Protein AF-A0A8J7FBG9-F1 (afdb_monomer_lite)

Secondary structure (DSSP, 8-state):
-----EEEE--TTS--EEEE-SSPPPP---SS-EEEEEEESS---TT-EEEEE-TT-SSPP-EEEEEEEEEE-SSSEEEEEEE-SHHHHHHHHHHHHHHHHHHHHHHHHHHH-----HHHHHHHHHHHHGGGS-----

pLDDT: mean 84.16, std 13.81, range [37.34, 96.12]

Structure (mmCIF, N/CA/C/O backbone):
data_AF-A0A8J7FBG9-F1
#
_entry.id   AF-A0A8J7FBG9-F1
#
loop_
_atom_site.group_PDB
_atom_site.id
_atom_site.type_symbol
_atom_site.label_atom_id
_atom_site.label_alt_id
_atom_site.label_comp_id
_atom_site.label_asym_id
_atom_site.label_entity_id
_atom_site.label_seq_id
_atom_site.pdbx_PDB_ins_code
_atom_site.Cartn_x
_atom_site.Cartn_y
_atom_site.Cartn_z
_atom_site.occupancy
_atom_site.B_iso_or_equiv
_atom_site.auth_seq_id
_atom_site.auth_comp_id
_atom_site.auth_asym_id
_atom_site.auth_atom_id
_atom_site.pdbx_PDB_model_num
ATOM 1 N N . MET A 1 1 ? 18.821 -20.914 -5.567 1.00 38.09 1 MET A N 1
ATOM 2 C CA . MET A 1 1 ? 17.891 -20.773 -4.429 1.00 38.09 1 MET A CA 1
ATOM 3 C C . MET A 1 1 ? 16.910 -19.692 -4.824 1.00 38.09 1 MET A C 1
ATOM 5 O O . MET A 1 1 ? 17.348 -18.573 -5.038 1.00 38.09 1 MET A O 1
ATOM 9 N N . SER A 1 2 ? 15.653 -20.050 -5.075 1.00 45.59 2 SER A N 1
ATOM 10 C CA . SER A 1 2 ? 14.636 -19.100 -5.531 1.00 45.59 2 SER A CA 1
ATOM 11 C C . SER A 1 2 ? 14.310 -18.139 -4.390 1.00 45.59 2 SER A C 1
ATOM 13 O O . SER A 1 2 ? 13.876 -18.581 -3.328 1.00 45.59 2 SER A O 1
ATOM 15 N N . SER A 1 3 ? 14.576 -16.852 -4.581 1.00 56.31 3 SER A N 1
ATOM 16 C CA . SER A 1 3 ? 14.136 -15.786 -3.685 1.00 56.31 3 SER A CA 1
ATOM 17 C C . SER A 1 3 ? 12.602 -15.751 -3.667 1.00 56.31 3 SER A C 1
ATOM 19 O O . SER A 1 3 ? 11.965 -15.746 -4.719 1.00 56.31 3 SER A O 1
ATOM 21 N N . LEU A 1 4 ? 11.997 -15.803 -2.476 1.00 64.44 4 LEU A N 1
ATOM 22 C CA . LEU A 1 4 ? 10.544 -15.718 -2.309 1.00 64.44 4 LEU A CA 1
ATOM 23 C C . LEU A 1 4 ? 10.137 -14.241 -2.315 1.00 64.44 4 LEU A C 1
ATOM 25 O O . LEU A 1 4 ? 10.444 -13.519 -1.369 1.00 64.44 4 LEU A O 1
ATOM 29 N N . GLN A 1 5 ? 9.452 -13.808 -3.373 1.00 74.00 5 GLN A N 1
ATOM 30 C CA . GLN A 1 5 ? 8.786 -12.506 -3.424 1.00 74.00 5 GLN A CA 1
ATOM 31 C C . GLN A 1 5 ? 7.446 -12.610 -2.688 1.00 74.00 5 GLN A C 1
ATOM 33 O O . GLN A 1 5 ? 6.623 -13.468 -3.019 1.00 74.00 5 GLN A O 1
ATOM 38 N N . VAL A 1 6 ? 7.219 -11.758 -1.688 1.00 85.81 6 VAL A N 1
ATOM 39 C CA . VAL A 1 6 ? 5.948 -11.705 -0.945 1.00 85.81 6 VAL A CA 1
ATOM 40 C C . VAL A 1 6 ? 5.167 -10.482 -1.398 1.00 85.81 6 VAL A C 1
ATOM 42 O O . VAL A 1 6 ? 5.703 -9.382 -1.357 1.00 85.81 6 VAL A O 1
ATOM 45 N N . TYR A 1 7 ? 3.903 -10.656 -1.782 1.00 89.56 7 TYR A N 1
ATOM 46 C CA . TYR A 1 7 ? 3.027 -9.549 -2.169 1.00 89.56 7 TYR A CA 1
ATOM 47 C C . TYR A 1 7 ? 2.000 -9.243 -1.078 1.00 89.56 7 TYR A C 1
ATOM 49 O O . TYR A 1 7 ? 1.275 -10.141 -0.644 1.00 89.56 7 TYR A O 1
ATOM 57 N N . ILE A 1 8 ? 1.906 -7.977 -0.672 1.00 90.31 8 ILE A N 1
ATOM 58 C CA . ILE A 1 8 ? 0.768 -7.453 0.094 1.00 90.31 8 ILE A CA 1
ATOM 59 C C . ILE A 1 8 ? -0.298 -7.001 -0.901 1.00 90.31 8 ILE A C 1
ATOM 61 O O . ILE A 1 8 ? 0.021 -6.348 -1.890 1.00 90.31 8 ILE A O 1
ATOM 65 N N . ARG A 1 9 ? -1.562 -7.348 -0.654 1.00 92.25 9 ARG A N 1
ATOM 66 C CA . ARG A 1 9 ? -2.696 -6.804 -1.408 1.00 92.25 9 ARG A CA 1
ATOM 67 C C . ARG A 1 9 ? -3.235 -5.589 -0.666 1.00 92.25 9 ARG A C 1
ATOM 69 O O . ARG A 1 9 ? -3.744 -5.747 0.440 1.00 92.25 9 ARG A O 1
ATOM 76 N N . HIS A 1 10 ? -3.103 -4.418 -1.277 1.00 91.94 10 HIS A N 1
ATOM 77 C CA . HIS A 1 10 ? -3.694 -3.188 -0.773 1.00 91.94 10 HIS A CA 1
ATOM 78 C C . HIS A 1 10 ? -5.224 -3.261 -0.923 1.00 91.94 10 HIS A C 1
ATOM 80 O O . HIS A 1 10 ? -5.686 -3.661 -1.998 1.00 91.94 10 HIS A O 1
ATOM 86 N N . PRO A 1 11 ? -6.010 -2.913 0.109 1.00 87.56 11 PRO A N 1
ATOM 87 C CA . PRO A 1 11 ? -7.471 -2.889 0.016 1.00 87.56 11 PRO A CA 1
ATOM 88 C C . PRO A 1 11 ? -7.958 -1.908 -1.059 1.00 87.56 11 PRO A C 1
ATOM 90 O O . PRO A 1 11 ? -7.407 -0.819 -1.191 1.00 87.56 11 PRO A O 1
ATOM 93 N N . GLU A 1 12 ? -8.995 -2.268 -1.818 1.00 86.12 12 GLU A N 1
ATOM 94 C CA . GLU A 1 12 ? -9.525 -1.407 -2.893 1.00 86.12 12 GLU A CA 1
ATOM 95 C C . GLU A 1 12 ? -10.284 -0.189 -2.346 1.00 86.12 12 GLU A C 1
ATOM 97 O O . GLU A 1 12 ? -10.396 0.839 -3.013 1.00 86.12 12 GLU A O 1
ATOM 102 N N . GLU A 1 13 ? -10.787 -0.289 -1.118 1.00 86.75 13 GLU A N 1
ATOM 103 C CA . GLU A 1 13 ? -11.515 0.767 -0.417 1.00 86.75 13 GLU A CA 1
ATOM 104 C C . GLU A 1 13 ? -10.588 1.885 0.080 1.00 86.75 13 GLU A C 1
ATOM 106 O O . GLU A 1 13 ? -11.045 2.992 0.382 1.00 86.75 13 GLU A O 1
ATOM 111 N N . ILE A 1 14 ? -9.285 1.604 0.169 1.00 88.69 14 ILE A N 1
ATOM 112 C CA . ILE A 1 14 ? -8.284 2.551 0.641 1.00 88.69 14 ILE A CA 1
ATOM 113 C C . ILE A 1 14 ? -7.698 3.288 -0.570 1.00 88.69 14 ILE A C 1
ATOM 115 O O . ILE A 1 14 ? -7.132 2.663 -1.467 1.00 88.69 14 ILE A O 1
ATOM 119 N N . PRO A 1 15 ? -7.831 4.628 -0.638 1.00 91.56 15 PRO A N 1
ATOM 120 C CA . PRO A 1 15 ? -7.304 5.383 -1.760 1.00 91.56 15 PRO A CA 1
ATOM 121 C C . PRO A 1 15 ? -5.784 5.287 -1.808 1.00 91.56 15 PRO A C 1
ATOM 123 O O . PRO A 1 15 ? -5.086 5.581 -0.835 1.00 91.56 15 PRO A O 1
ATOM 126 N N . ILE A 1 16 ? -5.294 4.957 -2.994 1.00 93.44 16 ILE A N 1
ATOM 127 C CA . ILE A 1 16 ? -3.880 4.856 -3.294 1.00 93.44 16 ILE A CA 1
ATOM 128 C C . ILE A 1 16 ? -3.547 5.794 -4.452 1.00 93.44 16 ILE A C 1
ATOM 130 O O . ILE A 1 16 ? -4.191 5.771 -5.503 1.00 93.44 16 ILE A O 1
ATOM 134 N N . GLU A 1 17 ? -2.566 6.665 -4.252 1.00 94.62 17 GLU A N 1
ATOM 135 C CA . GLU A 1 17 ? -2.136 7.622 -5.265 1.00 94.62 17 GLU A CA 1
ATOM 136 C C . GLU A 1 17 ? -0.780 7.189 -5.813 1.00 94.62 17 GLU A C 1
ATOM 138 O O . GLU A 1 17 ? 0.176 6.983 -5.063 1.00 94.62 17 GLU A O 1
ATOM 143 N N . LEU A 1 18 ? -0.721 7.039 -7.137 1.00 94.62 18 LEU A N 1
ATOM 144 C CA . LEU A 1 18 ? 0.467 6.617 -7.866 1.00 94.62 18 LEU A CA 1
ATOM 145 C C . LEU A 1 18 ? 0.906 7.732 -8.807 1.00 94.62 18 LEU A C 1
ATOM 147 O O . LEU A 1 18 ? 0.144 8.161 -9.677 1.00 94.62 18 LEU A O 1
A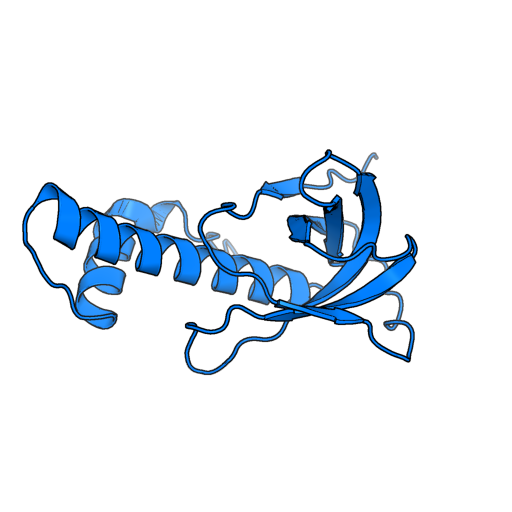TOM 151 N N . GLU A 1 19 ? 2.151 8.161 -8.658 1.00 93.56 19 GLU A N 1
ATOM 152 C CA . GLU A 1 19 ? 2.796 9.124 -9.540 1.00 93.56 19 GLU A CA 1
ATOM 153 C C . GLU A 1 19 ? 3.932 8.442 -10.299 1.00 93.56 19 GLU A C 1
ATOM 155 O O . GLU A 1 19 ? 4.855 7.886 -9.707 1.00 93.56 19 GLU A O 1
ATOM 160 N N . GLN A 1 20 ? 3.872 8.463 -11.631 1.00 92.25 20 GLN A N 1
ATOM 161 C CA . GLN A 1 20 ? 4.948 7.913 -12.448 1.00 92.25 20 GLN A CA 1
ATOM 162 C C . GLN A 1 20 ? 6.160 8.847 -12.416 1.00 92.25 20 GLN A C 1
ATOM 164 O O . GLN A 1 20 ? 6.069 10.023 -12.767 1.00 92.25 20 GLN A O 1
ATOM 169 N N . LEU A 1 21 ? 7.315 8.304 -12.044 1.00 90.25 21 LEU A N 1
ATOM 170 C CA . LEU A 1 21 ? 8.560 9.051 -11.964 1.00 90.25 21 LEU A CA 1
ATOM 171 C C . LEU A 1 21 ? 9.210 9.171 -13.346 1.00 90.25 21 LEU A C 1
ATOM 173 O O . LEU A 1 21 ? 9.360 8.196 -14.082 1.00 90.25 21 LEU A O 1
ATOM 177 N N . SER A 1 22 ? 9.682 10.374 -13.677 1.00 85.38 22 SER A N 1
ATOM 178 C CA . SER A 1 22 ? 10.390 10.644 -14.939 1.00 85.38 22 SER A CA 1
ATOM 179 C C . SER A 1 22 ? 11.777 9.997 -15.019 1.00 85.38 22 SER A C 1
ATOM 181 O O . SER A 1 22 ? 12.370 9.937 -16.095 1.00 85.38 22 SER A O 1
ATOM 183 N N . ARG A 1 23 ? 12.343 9.574 -13.882 1.00 79.44 23 ARG A N 1
ATOM 184 C CA . ARG A 1 23 ? 13.664 8.940 -13.795 1.00 79.44 23 ARG A CA 1
ATOM 185 C C . ARG A 1 23 ? 13.518 7.509 -13.278 1.00 79.44 23 ARG A C 1
ATOM 187 O O . ARG A 1 23 ? 12.716 7.294 -12.371 1.00 79.44 23 ARG A O 1
ATOM 194 N N . PRO A 1 24 ? 14.304 6.554 -13.804 1.00 75.44 24 PRO A N 1
ATOM 195 C CA . PRO A 1 24 ? 14.333 5.206 -13.255 1.00 75.44 24 PRO A CA 1
ATOM 196 C C . PRO A 1 24 ? 14.874 5.232 -11.822 1.00 75.44 24 PRO A C 1
ATOM 198 O O . PRO A 1 24 ? 15.713 6.075 -11.483 1.00 75.44 24 PRO A O 1
ATOM 201 N N . LEU A 1 25 ? 14.414 4.295 -10.994 1.00 76.81 25 LEU A N 1
ATOM 202 C CA . LEU A 1 25 ? 14.989 4.097 -9.668 1.00 76.81 25 LEU A CA 1
ATOM 203 C C . LEU A 1 25 ? 16.387 3.472 -9.792 1.00 76.81 25 LEU A C 1
ATOM 205 O O . LEU A 1 25 ? 16.643 2.711 -10.731 1.00 76.81 25 LEU A O 1
ATOM 209 N N . PRO A 1 26 ? 17.312 3.792 -8.872 1.00 69.44 26 PRO A N 1
ATOM 210 C CA . PRO A 1 26 ? 18.577 3.081 -8.790 1.00 69.44 26 PRO A CA 1
ATOM 211 C C . PRO A 1 26 ? 18.297 1.607 -8.486 1.00 69.44 26 PRO A C 1
ATOM 213 O O . PRO A 1 26 ? 17.718 1.291 -7.453 1.00 69.44 26 PRO A O 1
ATOM 216 N N . THR A 1 27 ? 18.716 0.714 -9.382 1.00 59.88 27 THR A N 1
ATOM 217 C CA . THR A 1 27 ? 18.555 -0.732 -9.205 1.00 59.88 27 THR A CA 1
ATOM 218 C C . THR A 1 27 ? 19.324 -1.203 -7.979 1.00 59.88 27 THR A C 1
ATOM 220 O O . THR A 1 27 ? 20.551 -1.059 -7.925 1.00 59.88 27 THR A O 1
ATOM 223 N N . SER A 1 28 ? 18.620 -1.808 -7.030 1.00 59.72 28 SER A N 1
ATOM 224 C CA . SER A 1 28 ? 19.208 -2.466 -5.868 1.00 59.72 28 SER A CA 1
ATOM 225 C C . SER A 1 28 ? 18.946 -3.967 -5.955 1.00 59.72 28 SER A C 1
ATOM 227 O O . SER A 1 28 ? 17.816 -4.423 -6.079 1.00 59.72 28 SER A O 1
ATOM 229 N N . HIS A 1 29 ? 20.000 -4.778 -5.898 1.00 52.81 29 HIS A N 1
ATOM 230 C CA . HIS A 1 29 ? 19.864 -6.234 -5.902 1.00 52.81 29 HIS A CA 1
ATOM 231 C C . HIS A 1 29 ? 19.561 -6.746 -4.485 1.00 52.81 29 HIS A C 1
ATOM 233 O O . HIS A 1 29 ? 20.424 -7.342 -3.840 1.00 52.81 29 HIS A O 1
ATOM 239 N N . SER A 1 30 ? 18.347 -6.509 -3.980 1.00 55.53 30 SER A N 1
ATOM 240 C CA . SER A 1 30 ? 17.872 -7.203 -2.776 1.00 55.53 30 SER A CA 1
ATOM 241 C C . SER A 1 30 ? 17.407 -8.620 -3.126 1.00 55.53 30 SER A C 1
ATOM 243 O O . SER A 1 30 ? 16.768 -8.853 -4.149 1.00 55.53 30 SER A O 1
ATOM 245 N N . THR A 1 31 ? 17.738 -9.589 -2.271 1.00 51.25 31 THR A N 1
ATOM 246 C CA . THR A 1 31 ? 17.381 -11.013 -2.441 1.00 51.25 31 THR A CA 1
ATOM 247 C C . THR A 1 31 ? 16.104 -11.406 -1.690 1.00 51.25 31 THR A C 1
ATOM 249 O O . THR A 1 31 ? 15.629 -12.534 -1.822 1.00 51.25 31 THR A O 1
ATOM 252 N N . GLN A 1 32 ? 15.529 -10.474 -0.929 1.00 60.06 32 GLN A N 1
ATOM 253 C CA . GLN A 1 32 ? 14.257 -10.606 -0.226 1.00 60.06 32 GLN A CA 1
ATOM 254 C C . GLN A 1 32 ? 13.428 -9.367 -0.563 1.00 60.06 32 GLN A C 1
ATOM 256 O O . GLN A 1 32 ? 13.739 -8.271 -0.095 1.00 60.06 32 GLN A O 1
ATOM 261 N N . GLY A 1 33 ? 12.437 -9.524 -1.439 1.00 73.19 33 GLY A N 1
ATOM 262 C CA . GLY A 1 33 ? 11.619 -8.416 -1.915 1.00 73.19 33 GLY A CA 1
ATOM 263 C C . GLY A 1 33 ? 10.190 -8.510 -1.398 1.00 73.19 33 GLY A C 1
ATOM 264 O O . GLY A 1 33 ? 9.580 -9.584 -1.334 1.00 73.19 33 GLY A O 1
ATOM 265 N N . LEU A 1 34 ? 9.668 -7.357 -1.000 1.00 85.56 34 LEU A N 1
ATOM 266 C CA . LEU A 1 34 ? 8.244 -7.139 -0.823 1.00 85.56 34 LEU A CA 1
ATOM 267 C C . LEU A 1 34 ? 7.699 -6.557 -2.127 1.00 85.56 34 LEU A C 1
ATOM 269 O O . LEU A 1 34 ? 8.352 -5.724 -2.756 1.00 85.56 34 LEU A O 1
ATOM 273 N N . GLY A 1 35 ? 6.499 -6.969 -2.506 1.00 91.38 35 GLY A N 1
ATOM 274 C CA . GLY A 1 35 ? 5.713 -6.310 -3.530 1.00 91.38 35 GLY A CA 1
ATOM 275 C C . GLY A 1 35 ? 4.368 -5.848 -2.986 1.00 91.38 35 GLY A C 1
ATOM 276 O O . GLY A 1 35 ? 3.883 -6.338 -1.962 1.00 91.38 35 GLY A O 1
ATOM 277 N N . LEU A 1 36 ? 3.757 -4.908 -3.689 1.00 94.75 36 LEU A N 1
ATOM 278 C CA . LEU A 1 36 ? 2.393 -4.455 -3.478 1.00 94.75 36 LEU A CA 1
ATOM 279 C C . LEU A 1 36 ? 1.551 -4.853 -4.683 1.00 94.75 36 LEU A C 1
ATOM 281 O O . LEU A 1 36 ? 1.991 -4.727 -5.823 1.00 94.75 36 LEU A O 1
ATOM 285 N N . ILE A 1 37 ? 0.334 -5.304 -4.426 1.00 95.69 37 ILE A N 1
ATOM 286 C CA . ILE A 1 37 ? -0.716 -5.394 -5.429 1.00 95.69 37 ILE A CA 1
ATOM 287 C C . ILE A 1 37 ? -1.744 -4.326 -5.094 1.00 95.69 37 ILE A C 1
ATOM 289 O O . ILE A 1 37 ? -2.270 -4.323 -3.982 1.00 95.69 37 ILE A O 1
ATOM 293 N N . CYS A 1 38 ? -2.025 -3.434 -6.034 1.00 95.44 38 CYS A N 1
ATOM 294 C CA . CYS A 1 38 ? -2.996 -2.360 -5.855 1.00 95.44 38 CYS A CA 1
ATOM 295 C C . CYS A 1 38 ? -3.779 -2.096 -7.142 1.00 95.44 38 CYS A C 1
ATOM 297 O O . CYS A 1 38 ? -3.420 -2.580 -8.220 1.00 95.44 38 CYS A O 1
ATOM 299 N N . HIS A 1 39 ? -4.858 -1.327 -7.020 1.00 95.00 39 HIS A N 1
ATOM 300 C CA . HIS A 1 39 ? -5.675 -0.915 -8.152 1.00 95.00 39 HIS A CA 1
ATOM 301 C C . HIS A 1 39 ? -5.351 0.522 -8.572 1.00 95.00 39 HIS A C 1
ATOM 303 O O . HIS A 1 39 ? -5.146 1.399 -7.736 1.00 95.00 39 HIS A O 1
ATOM 309 N N . SER A 1 40 ? -5.344 0.775 -9.877 1.00 92.94 40 SER A N 1
ATOM 310 C CA . SER A 1 40 ? -5.184 2.099 -10.472 1.00 92.94 40 SER A CA 1
ATOM 311 C C . SER A 1 40 ? -6.241 2.332 -11.544 1.00 92.94 40 SER A C 1
ATOM 313 O O . SER A 1 40 ? -6.525 1.457 -12.357 1.00 92.94 40 SER A O 1
ATOM 315 N N . HIS A 1 41 ? -6.766 3.553 -11.611 1.00 92.06 41 HIS A N 1
ATOM 316 C CA . HIS A 1 41 ? -7.657 3.974 -12.697 1.00 92.06 41 HIS A CA 1
ATOM 317 C C . HIS A 1 41 ? -6.906 4.175 -14.022 1.00 92.06 41 HIS A C 1
ATOM 319 O O . HIS A 1 41 ? -7.498 4.093 -15.097 1.00 92.06 41 HIS A O 1
ATOM 325 N N . ASN A 1 42 ? -5.597 4.433 -13.950 1.00 91.81 42 ASN A N 1
ATOM 326 C CA . ASN A 1 42 ? -4.754 4.708 -15.106 1.00 91.81 42 ASN A CA 1
ATOM 327 C C . ASN A 1 42 ? -3.810 3.538 -15.380 1.00 91.81 42 ASN A C 1
ATOM 329 O O . ASN A 1 42 ? -3.215 2.974 -14.459 1.00 91.81 42 ASN A O 1
ATOM 333 N N . MET A 1 43 ? -3.627 3.226 -16.664 1.00 94.00 43 MET A N 1
ATOM 334 C CA . MET A 1 43 ? -2.620 2.272 -17.113 1.00 94.00 43 MET A CA 1
ATOM 335 C C . MET A 1 43 ? -1.224 2.819 -16.813 1.00 94.00 43 MET A C 1
ATOM 337 O O . MET A 1 43 ? -0.884 3.912 -17.264 1.00 94.00 43 MET A O 1
ATOM 341 N N . ILE A 1 44 ? -0.403 2.030 -16.124 1.00 93.62 44 ILE A N 1
ATOM 342 C CA . ILE A 1 44 ? 1.020 2.318 -15.927 1.00 93.62 44 ILE A CA 1
ATOM 343 C C . ILE A 1 44 ? 1.832 1.235 -16.633 1.00 93.62 44 ILE A C 1
ATOM 345 O O . ILE A 1 44 ? 1.500 0.052 -16.559 1.00 93.62 44 ILE A O 1
ATOM 349 N N . ILE A 1 45 ? 2.866 1.645 -17.367 1.00 92.38 45 ILE A N 1
ATOM 350 C CA . ILE A 1 45 ? 3.678 0.738 -18.183 1.00 92.38 45 ILE A CA 1
ATOM 351 C C . ILE A 1 45 ? 4.581 -0.097 -17.266 1.00 92.38 45 ILE A C 1
ATOM 353 O O . ILE A 1 45 ? 5.218 0.444 -16.362 1.00 92.38 45 ILE A O 1
ATOM 357 N N . GLU A 1 46 ? 4.668 -1.399 -17.530 1.00 92.94 46 GLU A N 1
ATOM 358 C CA . GLU A 1 46 ? 5.621 -2.302 -16.878 1.00 92.94 46 GLU A CA 1
ATOM 359 C C . GLU A 1 46 ? 7.066 -1.778 -16.995 1.00 92.94 46 GLU A C 1
ATOM 361 O O . GLU A 1 46 ? 7.471 -1.239 -18.025 1.00 92.94 46 GLU A O 1
ATOM 366 N N . GLY A 1 47 ? 7.838 -1.885 -15.916 1.00 90.62 47 GLY A N 1
ATOM 367 C CA . GLY A 1 47 ? 9.177 -1.312 -15.782 1.00 90.62 47 GLY A CA 1
ATOM 368 C C . GLY A 1 47 ? 9.204 0.173 -15.401 1.00 90.62 47 GLY A C 1
ATOM 369 O O . GLY A 1 47 ? 10.282 0.707 -15.139 1.00 90.62 47 GLY A O 1
ATOM 370 N N . SER A 1 48 ? 8.054 0.856 -15.337 1.00 92.25 48 SER A N 1
ATOM 371 C CA . SER A 1 48 ? 8.009 2.250 -14.882 1.00 92.25 48 SER A CA 1
ATOM 372 C C . SER A 1 48 ? 8.304 2.354 -13.391 1.00 92.25 48 SER A C 1
ATOM 374 O O . SER A 1 48 ? 7.772 1.592 -12.583 1.00 92.25 48 SER A O 1
ATOM 376 N N . ALA A 1 49 ? 9.108 3.352 -13.033 1.00 93.50 49 ALA A N 1
ATOM 377 C CA . ALA A 1 49 ? 9.249 3.793 -11.658 1.00 93.50 49 ALA A CA 1
ATOM 378 C C . ALA A 1 49 ? 8.011 4.587 -11.240 1.00 93.50 49 ALA A C 1
ATOM 380 O O . ALA A 1 49 ? 7.554 5.468 -11.972 1.00 93.50 49 ALA A O 1
ATOM 381 N N . VAL A 1 50 ? 7.485 4.279 -10.062 1.00 94.44 50 VAL A N 1
ATOM 382 C CA . VAL A 1 50 ? 6.334 4.963 -9.474 1.00 94.44 50 VAL A CA 1
ATOM 383 C C . VAL A 1 50 ? 6.648 5.366 -8.043 1.00 94.44 50 VAL A C 1
ATOM 385 O O . VAL A 1 50 ? 7.368 4.663 -7.334 1.00 94.44 50 VAL A O 1
ATOM 388 N N . GLU A 1 51 ? 6.104 6.499 -7.623 1.00 94.25 51 GLU A N 1
ATOM 389 C CA . GLU A 1 51 ? 5.991 6.883 -6.226 1.00 94.25 51 GLU A CA 1
ATOM 390 C C . GLU A 1 51 ? 4.548 6.688 -5.768 1.00 94.25 51 GLU A C 1
ATOM 392 O O . GLU A 1 51 ? 3.591 7.085 -6.432 1.00 94.25 51 GLU A O 1
ATOM 397 N N . LEU A 1 52 ? 4.420 6.028 -4.630 1.00 94.38 52 LEU A N 1
ATOM 398 C CA . LEU A 1 52 ? 3.184 5.695 -3.961 1.00 94.38 52 LEU A CA 1
ATOM 399 C C . LEU A 1 52 ? 2.981 6.621 -2.764 1.00 94.38 52 LEU A C 1
ATOM 401 O O . LEU A 1 52 ? 3.918 6.822 -1.985 1.00 94.38 52 LEU A O 1
ATOM 405 N N . ARG A 1 53 ? 1.739 7.059 -2.543 1.00 94.81 53 ARG A N 1
ATOM 406 C CA . ARG A 1 53 ? 1.289 7.634 -1.269 1.00 94.81 53 ARG A CA 1
ATOM 407 C C . ARG A 1 53 ? -0.167 7.279 -0.961 1.00 94.81 53 ARG A C 1
ATOM 409 O O . ARG A 1 53 ? -0.944 6.960 -1.860 1.00 94.81 53 ARG A O 1
ATOM 416 N N . VAL A 1 54 ? -0.537 7.388 0.312 1.00 93.75 54 VAL A N 1
ATOM 417 C CA . VAL A 1 54 ? -1.923 7.265 0.785 1.00 93.75 54 VAL A CA 1
ATOM 418 C C . VAL A 1 54 ? -2.340 8.615 1.383 1.00 93.75 54 VAL A C 1
ATOM 420 O O . VAL A 1 54 ? -1.704 9.068 2.335 1.00 93.75 54 VAL A O 1
ATOM 423 N N . PRO A 1 55 ? -3.381 9.284 0.854 1.00 92.00 55 PRO A N 1
ATOM 424 C CA . PRO A 1 55 ? -3.619 10.712 1.089 1.00 92.00 55 PRO A CA 1
ATOM 425 C C . PRO A 1 55 ? -4.005 11.087 2.524 1.00 92.00 55 PRO A C 1
ATOM 427 O O . PRO A 1 55 ? -3.865 12.244 2.901 1.00 92.00 55 PRO A O 1
ATOM 430 N N . PHE A 1 56 ? -4.518 10.148 3.324 1.00 88.81 56 PHE A N 1
ATOM 431 C CA . PHE A 1 56 ? -4.928 10.410 4.712 1.00 88.81 56 PHE A CA 1
ATOM 432 C C . PHE A 1 56 ? -3.840 10.084 5.748 1.00 88.81 56 PHE A C 1
ATOM 434 O O . PHE A 1 56 ? -4.077 10.231 6.949 1.00 88.81 56 PHE A O 1
ATOM 441 N N . VAL A 1 57 ? -2.679 9.589 5.313 1.00 88.56 57 VAL A N 1
ATOM 442 C CA . VAL A 1 57 ? -1.569 9.237 6.204 1.00 88.56 57 VAL A CA 1
ATOM 443 C C . VAL A 1 57 ? -0.726 10.478 6.492 1.00 88.56 57 VAL A C 1
ATOM 445 O O . VAL A 1 57 ? -0.183 11.085 5.574 1.00 88.56 57 VAL A O 1
ATOM 448 N N . GLU A 1 58 ? -0.589 10.823 7.777 1.00 82.62 58 GLU A N 1
ATOM 449 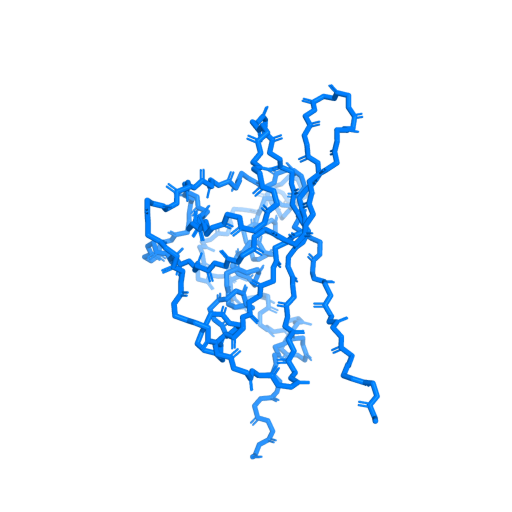C CA . GLU A 1 58 ? 0.159 11.992 8.252 1.00 82.62 58 GLU A CA 1
ATOM 450 C C . GLU A 1 58 ? 1.215 11.602 9.310 1.00 82.62 58 GLU A C 1
ATOM 452 O O . GLU A 1 58 ? 0.876 10.895 10.265 1.00 82.62 58 GLU A O 1
ATOM 457 N N . PRO A 1 59 ? 2.477 12.071 9.199 1.00 84.25 59 PRO A N 1
ATOM 458 C CA . PRO A 1 59 ? 3.025 12.818 8.064 1.00 84.25 59 PRO A CA 1
ATOM 459 C C . PRO A 1 59 ? 3.039 11.967 6.786 1.00 84.25 59 PRO A C 1
ATOM 461 O O . PRO A 1 59 ? 3.163 10.747 6.865 1.00 84.25 59 PRO A O 1
ATOM 464 N N . SER A 1 60 ? 2.929 12.611 5.620 1.00 88.25 60 SER A N 1
ATOM 465 C CA . SER A 1 60 ? 2.920 11.912 4.327 1.00 88.25 60 SER A CA 1
ATOM 466 C C . SER A 1 60 ? 4.133 10.988 4.171 1.00 88.25 60 SER A C 1
ATOM 468 O O . SER A 1 60 ? 5.287 11.422 4.239 1.00 88.25 60 SER A O 1
ATOM 470 N N . ILE A 1 61 ? 3.853 9.700 3.967 1.00 91.38 61 ILE A N 1
ATOM 471 C CA . ILE A 1 61 ? 4.849 8.668 3.686 1.00 91.38 61 ILE A CA 1
ATOM 472 C C . ILE A 1 61 ? 4.789 8.371 2.194 1.00 91.38 61 ILE A C 1
ATOM 474 O O . ILE A 1 61 ? 3.761 7.914 1.692 1.00 91.38 61 ILE A O 1
ATOM 478 N N . THR A 1 62 ? 5.911 8.580 1.507 1.00 93.12 62 THR A N 1
ATOM 479 C CA . THR A 1 62 ? 6.079 8.149 0.121 1.00 93.12 62 THR A CA 1
ATOM 480 C C . THR A 1 62 ? 6.962 6.912 0.028 1.00 93.12 62 THR A C 1
ATOM 482 O O . THR A 1 62 ? 7.932 6.743 0.783 1.00 93.12 62 THR A O 1
ATOM 485 N N . VAL A 1 63 ? 6.609 6.026 -0.902 1.00 93.94 63 VAL A N 1
ATOM 486 C CA . VAL A 1 63 ? 7.348 4.792 -1.183 1.00 93.94 63 VAL A CA 1
ATOM 487 C C . VAL A 1 63 ? 7.559 4.682 -2.684 1.00 93.94 63 VAL A C 1
ATOM 489 O O . VAL A 1 63 ? 6.602 4.721 -3.448 1.00 93.94 63 VAL A O 1
ATOM 492 N N . SER A 1 64 ? 8.801 4.532 -3.132 1.00 93.19 64 SER A N 1
ATOM 493 C CA . SER A 1 64 ? 9.086 4.328 -4.554 1.00 93.19 64 SER A CA 1
ATOM 494 C C . SER A 1 64 ? 9.251 2.847 -4.876 1.00 93.19 64 SER A C 1
ATOM 496 O O . SER A 1 64 ? 9.891 2.122 -4.115 1.00 93.19 64 SER A O 1
ATOM 498 N N . GLY A 1 65 ? 8.720 2.414 -6.018 1.00 92.38 65 GLY A N 1
ATOM 499 C CA . GLY A 1 65 ? 8.839 1.042 -6.510 1.00 92.38 65 GLY A CA 1
ATOM 500 C C . GLY A 1 65 ? 8.802 0.957 -8.034 1.00 92.38 65 GLY A C 1
ATOM 501 O O . GLY A 1 65 ? 8.635 1.964 -8.728 1.00 92.38 65 GLY A O 1
ATOM 502 N N . ILE A 1 66 ? 8.975 -0.255 -8.557 1.00 92.69 66 ILE A N 1
ATOM 503 C CA . ILE A 1 66 ? 8.922 -0.541 -9.995 1.00 92.69 66 ILE A CA 1
ATOM 504 C C . ILE A 1 66 ? 7.670 -1.352 -10.303 1.00 92.69 66 ILE A C 1
ATOM 506 O O . ILE A 1 66 ? 7.407 -2.361 -9.653 1.00 92.69 66 ILE A O 1
ATOM 510 N N . VAL A 1 67 ? 6.916 -0.948 -11.324 1.00 94.00 67 VAL A N 1
ATOM 511 C CA . VAL A 1 67 ? 5.784 -1.741 -11.821 1.00 94.00 67 VAL A CA 1
ATOM 512 C C . VAL A 1 67 ? 6.316 -3.019 -12.470 1.00 94.00 67 VAL A C 1
ATOM 514 O O . VAL A 1 67 ? 6.920 -2.967 -13.536 1.00 94.00 67 VAL A O 1
ATOM 517 N N . ASN A 1 68 ? 6.078 -4.164 -11.840 1.00 92.81 68 ASN A N 1
ATOM 518 C CA . ASN A 1 68 ? 6.432 -5.488 -12.347 1.00 92.81 68 ASN A CA 1
ATOM 519 C C . ASN A 1 68 ? 5.386 -6.031 -13.330 1.00 92.81 68 ASN A C 1
ATOM 521 O O . ASN A 1 68 ? 5.714 -6.787 -14.233 1.00 92.81 68 ASN A O 1
ATOM 525 N N . TRP A 1 69 ? 4.116 -5.653 -13.171 1.00 94.62 69 TRP A N 1
ATOM 526 C CA . TRP A 1 69 ? 3.070 -5.960 -14.148 1.00 94.62 69 TRP A CA 1
ATOM 527 C C . TRP A 1 69 ? 1.877 -5.017 -14.002 1.00 94.62 69 TRP A C 1
ATOM 529 O O . TRP A 1 69 ? 1.621 -4.465 -12.934 1.00 94.62 69 TRP A O 1
ATOM 539 N N . CYS A 1 70 ? 1.122 -4.873 -15.090 1.00 95.94 70 CYS A N 1
ATOM 540 C CA . CYS A 1 70 ? -0.104 -4.086 -15.163 1.00 95.94 70 CYS A CA 1
ATOM 541 C C . CYS A 1 70 ? -1.157 -4.864 -15.956 1.00 95.94 70 CYS A C 1
ATOM 543 O O . CYS A 1 70 ? -0.934 -5.225 -17.114 1.00 95.94 70 CYS A O 1
ATOM 545 N N . ARG A 1 71 ? -2.294 -5.166 -15.328 1.00 95.88 71 ARG A N 1
ATOM 546 C CA . ARG A 1 71 ? -3.371 -5.976 -15.911 1.00 95.88 71 ARG A CA 1
ATOM 547 C C . ARG A 1 71 ? -4.664 -5.187 -15.931 1.00 95.88 71 ARG A C 1
ATOM 549 O O . ARG A 1 71 ? -5.134 -4.752 -14.890 1.00 95.88 71 ARG A O 1
ATOM 556 N N . ASN A 1 72 ? -5.268 -5.050 -17.106 1.00 94.44 72 ASN A N 1
ATOM 557 C CA . ASN A 1 72 ? -6.607 -4.485 -17.223 1.00 94.44 72 ASN A CA 1
ATOM 558 C C . ASN A 1 72 ? -7.626 -5.455 -16.604 1.00 94.44 72 ASN A C 1
ATOM 560 O O . ASN A 1 72 ? -7.675 -6.625 -16.992 1.00 94.44 72 ASN A O 1
ATOM 564 N N . THR A 1 73 ? -8.426 -4.976 -15.657 1.00 92.31 73 THR A N 1
ATOM 565 C CA . THR A 1 73 ? -9.459 -5.767 -14.972 1.00 92.31 73 THR A CA 1
ATOM 566 C C . THR A 1 73 ? -10.882 -5.385 -15.380 1.00 92.31 73 THR A C 1
ATOM 568 O O . THR A 1 73 ? -11.836 -6.008 -14.918 1.00 92.31 73 THR A O 1
ATOM 571 N N . GLY A 1 74 ? -11.054 -4.389 -16.254 1.00 89.12 74 GLY A N 1
ATOM 572 C CA . GLY A 1 74 ? -12.347 -3.825 -16.645 1.00 89.12 74 GLY A CA 1
ATOM 573 C C . GLY A 1 74 ? -12.571 -2.426 -16.065 1.00 89.12 74 GLY A C 1
ATOM 574 O O . GLY A 1 74 ? -12.548 -1.468 -16.838 1.00 89.12 74 GLY A O 1
ATOM 575 N N . PRO A 1 75 ? -12.774 -2.274 -14.738 1.00 87.31 75 PRO A N 1
ATOM 576 C CA . PRO A 1 75 ? -12.973 -0.965 -14.114 1.00 87.31 75 PRO A CA 1
ATOM 577 C C . PRO A 1 75 ? -11.670 -0.161 -13.955 1.00 87.31 75 PRO A C 1
ATOM 579 O O . PRO A 1 75 ? -11.727 1.028 -13.658 1.00 87.31 75 PRO A O 1
ATOM 582 N N . GLY A 1 76 ? -10.513 -0.784 -14.193 1.00 93.06 76 GLY A N 1
ATOM 583 C CA . GLY A 1 76 ? -9.203 -0.146 -14.149 1.00 93.06 76 GLY A CA 1
ATOM 584 C C . GLY A 1 76 ? -8.084 -1.163 -14.352 1.00 93.06 76 GLY A C 1
ATOM 585 O O . GLY A 1 76 ? -8.203 -2.078 -15.176 1.00 93.06 76 GLY A O 1
ATOM 586 N N . PHE A 1 77 ? -6.992 -0.999 -13.611 1.00 95.31 77 PHE A N 1
ATOM 587 C CA . PHE A 1 77 ? -5.774 -1.789 -13.740 1.00 95.31 77 PHE A CA 1
ATOM 588 C C . PHE A 1 77 ? -5.326 -2.324 -12.383 1.00 95.31 77 PHE A C 1
ATOM 590 O O . PHE A 1 77 ? -5.120 -1.558 -11.447 1.00 95.31 77 PHE A O 1
ATOM 597 N N . GLU A 1 78 ? -5.126 -3.636 -12.289 1.00 96.12 78 GLU A N 1
ATOM 598 C CA . GLU A 1 78 ? -4.393 -4.245 -11.181 1.00 96.12 78 GLU A CA 1
ATOM 599 C C . GLU A 1 78 ? -2.894 -4.131 -11.493 1.00 96.12 78 GLU A C 1
ATOM 601 O O . GLU A 1 78 ? -2.441 -4.506 -12.582 1.00 96.12 78 GLU A O 1
ATOM 606 N N . LEU A 1 79 ? -2.130 -3.582 -10.556 1.00 95.81 79 LEU A N 1
ATOM 607 C CA . LEU A 1 79 ? -0.693 -3.376 -10.671 1.00 95.81 79 LEU A CA 1
ATOM 608 C C . LEU A 1 79 ? 0.028 -4.251 -9.653 1.00 95.81 79 LEU A C 1
ATOM 610 O O . LEU A 1 79 ? -0.359 -4.283 -8.488 1.00 95.81 79 LEU A O 1
ATOM 614 N N . GLY A 1 80 ? 1.104 -4.903 -10.080 1.00 95.12 80 GLY A N 1
ATOM 615 C CA . GLY A 1 80 ? 2.115 -5.450 -9.183 1.00 95.12 80 GLY A CA 1
ATOM 616 C C . GLY A 1 80 ? 3.308 -4.512 -9.149 1.00 95.12 80 GLY A C 1
ATOM 617 O O . GLY A 1 80 ? 3.901 -4.257 -10.194 1.00 95.12 80 GLY A O 1
ATOM 618 N N . ILE A 1 81 ? 3.660 -4.007 -7.974 1.00 93.81 81 ILE A N 1
ATOM 619 C CA . ILE A 1 81 ? 4.791 -3.102 -7.756 1.00 93.81 81 ILE A CA 1
ATOM 620 C C . ILE A 1 81 ? 5.801 -3.821 -6.872 1.00 93.81 81 ILE A C 1
ATOM 622 O O . ILE A 1 81 ? 5.432 -4.303 -5.807 1.00 93.81 81 ILE A O 1
ATOM 626 N N . ASP A 1 82 ? 7.061 -3.882 -7.285 1.00 92.12 82 ASP A N 1
ATOM 627 C CA . ASP A 1 82 ? 8.139 -4.460 -6.486 1.00 92.12 82 ASP A CA 1
ATOM 628 C C . ASP A 1 82 ? 8.997 -3.367 -5.840 1.00 92.12 82 ASP A C 1
ATOM 630 O O . ASP A 1 82 ? 9.277 -2.325 -6.444 1.00 92.12 82 ASP A O 1
ATOM 634 N N . PHE A 1 83 ? 9.433 -3.629 -4.605 1.00 89.12 83 PHE A N 1
ATOM 635 C CA . PHE A 1 83 ? 10.348 -2.779 -3.848 1.00 89.12 83 PHE A CA 1
ATOM 636 C C . PHE A 1 83 ? 11.692 -3.492 -3.692 1.00 89.12 83 PHE A C 1
ATOM 638 O O . PHE A 1 83 ? 11.796 -4.517 -3.016 1.00 89.12 83 PHE A O 1
ATOM 645 N N . ASP A 1 84 ? 12.734 -2.948 -4.314 1.00 75.62 84 ASP A N 1
ATOM 646 C CA . ASP A 1 84 ? 14.067 -3.559 -4.393 1.00 75.62 84 ASP A CA 1
ATOM 647 C C . ASP A 1 84 ? 15.078 -2.964 -3.385 1.00 75.62 84 ASP A C 1
ATOM 649 O O . ASP A 1 84 ? 16.203 -3.452 -3.230 1.00 75.62 84 ASP A O 1
A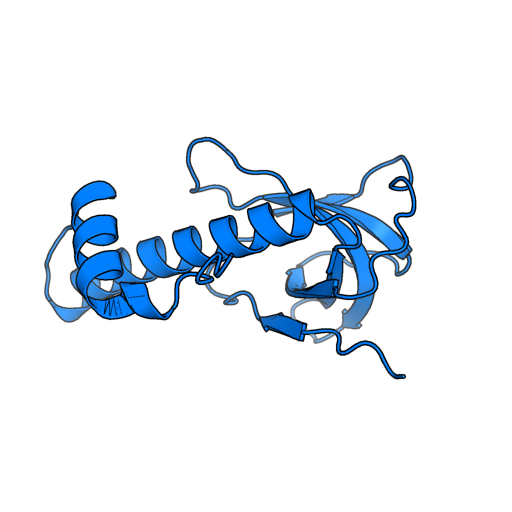TOM 653 N N . ASN A 1 85 ? 14.653 -1.941 -2.638 1.00 80.94 85 ASN A N 1
ATOM 654 C CA . ASN A 1 85 ? 15.396 -1.302 -1.557 1.00 80.94 85 ASN A CA 1
ATOM 655 C C . ASN A 1 85 ? 14.788 -1.658 -0.178 1.00 80.94 85 ASN A C 1
ATOM 657 O O . ASN A 1 85 ? 13.575 -1.497 0.010 1.00 80.94 85 ASN A O 1
ATOM 661 N N . PRO A 1 86 ? 15.600 -2.079 0.815 1.00 82.81 86 PRO A N 1
ATOM 662 C CA . PRO A 1 86 ? 15.148 -2.314 2.188 1.00 82.81 86 PRO A CA 1
ATOM 663 C C . PRO A 1 86 ? 14.362 -1.154 2.823 1.00 82.81 86 PRO A C 1
ATOM 665 O O . PRO A 1 86 ? 13.367 -1.407 3.499 1.00 82.81 86 PRO A O 1
ATOM 668 N N . ASP A 1 87 ? 14.746 0.105 2.572 1.00 86.88 87 ASP A N 1
ATOM 669 C CA . ASP A 1 87 ? 14.020 1.277 3.101 1.00 86.88 87 ASP A CA 1
ATOM 670 C C . ASP A 1 87 ? 12.596 1.357 2.526 1.00 86.88 87 ASP A C 1
ATOM 672 O O . ASP A 1 87 ? 11.631 1.512 3.270 1.00 86.88 87 ASP A O 1
ATOM 676 N N . ALA A 1 88 ? 12.441 1.143 1.214 1.00 88.50 88 ALA A N 1
ATOM 677 C CA . ALA A 1 88 ? 11.128 1.112 0.570 1.00 88.50 88 ALA A CA 1
ATOM 678 C C . ALA A 1 88 ? 10.262 -0.039 1.108 1.00 88.50 88 ALA A C 1
ATOM 680 O O . ALA A 1 88 ? 9.091 0.163 1.419 1.00 88.50 88 ALA A O 1
ATOM 681 N N . THR A 1 89 ? 10.851 -1.222 1.310 1.00 88.56 89 THR A N 1
ATOM 682 C CA . THR A 1 89 ? 10.154 -2.366 1.922 1.00 88.56 89 THR A CA 1
ATOM 683 C C . THR A 1 89 ? 9.664 -2.041 3.335 1.00 88.56 89 THR A C 1
ATOM 685 O O . THR A 1 89 ? 8.515 -2.331 3.671 1.00 88.56 89 THR A O 1
ATOM 688 N N . MET A 1 90 ? 10.510 -1.435 4.170 1.00 86.38 90 MET A N 1
ATOM 689 C CA . MET A 1 90 ? 10.156 -1.081 5.546 1.00 86.38 90 MET A CA 1
ATOM 690 C C . MET A 1 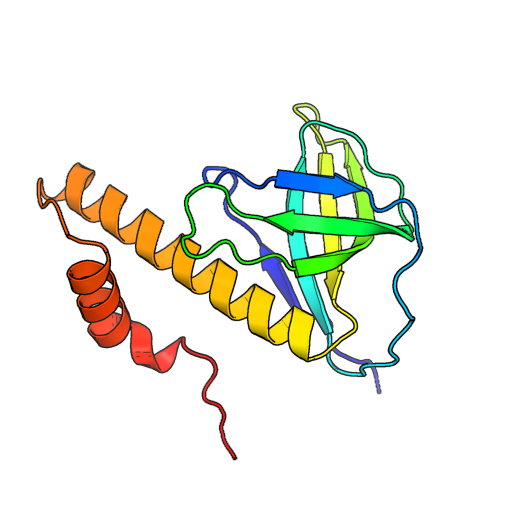90 ? 9.056 -0.016 5.589 1.00 86.38 90 MET A C 1
ATOM 692 O O . MET A 1 90 ? 8.057 -0.189 6.291 1.00 86.38 90 MET A O 1
ATOM 696 N N . ARG A 1 91 ? 9.188 1.043 4.783 1.00 91.19 91 ARG A N 1
ATOM 697 C CA . ARG A 1 91 ? 8.165 2.091 4.667 1.00 91.19 91 ARG A CA 1
ATOM 698 C C . ARG A 1 91 ? 6.843 1.551 4.148 1.00 91.19 91 ARG A C 1
ATOM 700 O O . ARG A 1 91 ? 5.805 1.930 4.673 1.00 91.19 91 ARG A O 1
ATOM 707 N N . MET A 1 92 ? 6.867 0.637 3.179 1.00 91.50 92 MET A N 1
ATOM 708 C CA . MET A 1 92 ? 5.650 0.011 2.669 1.00 91.50 92 MET A CA 1
ATOM 709 C C . MET A 1 92 ? 4.928 -0.778 3.763 1.00 91.50 92 MET A C 1
ATOM 711 O O . MET A 1 92 ? 3.723 -0.631 3.935 1.00 91.50 92 MET A O 1
ATOM 715 N N . ARG A 1 93 ? 5.655 -1.575 4.558 1.00 88.94 93 ARG A N 1
ATOM 716 C CA . ARG A 1 93 ? 5.058 -2.293 5.699 1.00 88.94 93 ARG A CA 1
ATOM 717 C C . ARG A 1 93 ? 4.430 -1.332 6.701 1.00 88.94 93 ARG A C 1
ATOM 719 O O . ARG A 1 93 ? 3.320 -1.583 7.160 1.00 88.94 93 ARG A O 1
ATOM 726 N N . MET A 1 94 ? 5.124 -0.241 7.021 1.00 89.81 94 MET A N 1
ATOM 727 C CA . MET A 1 94 ? 4.606 0.799 7.909 1.00 89.81 94 MET A CA 1
ATOM 728 C C . MET A 1 94 ? 3.337 1.445 7.338 1.00 89.81 94 MET A C 1
ATOM 730 O O . MET A 1 94 ? 2.347 1.578 8.053 1.00 89.81 94 MET A O 1
ATOM 734 N N . LEU A 1 95 ? 3.348 1.803 6.054 1.00 92.19 95 LEU A N 1
ATOM 735 C CA . LEU A 1 95 ? 2.215 2.414 5.365 1.00 92.19 95 LEU A CA 1
ATOM 736 C C . LEU A 1 95 ? 0.978 1.505 5.398 1.00 92.19 95 LEU A C 1
ATOM 738 O O . LEU A 1 95 ? -0.112 1.965 5.735 1.00 92.19 95 LEU A O 1
ATOM 742 N N . GLU A 1 96 ? 1.150 0.206 5.148 1.00 90.94 96 GLU A N 1
ATOM 743 C CA . GLU A 1 96 ? 0.056 -0.769 5.226 1.00 90.94 96 GLU A CA 1
ATOM 744 C C . GLU A 1 96 ? -0.493 -0.922 6.649 1.00 90.94 96 GLU A C 1
ATOM 746 O O . GLU A 1 96 ? -1.704 -1.031 6.828 1.00 90.94 96 GLU A O 1
ATOM 751 N N . GLN A 1 97 ? 0.356 -0.869 7.682 1.00 88.62 97 GLN A N 1
ATOM 752 C CA . GLN A 1 97 ? -0.125 -0.872 9.071 1.00 88.62 97 GLN A CA 1
ATOM 753 C C . GLN A 1 97 ? -0.982 0.362 9.384 1.00 88.62 97 GLN A C 1
ATOM 755 O O . GLN A 1 97 ? -2.016 0.243 10.039 1.00 88.62 97 GLN A O 1
ATOM 760 N N . LEU A 1 98 ? -0.604 1.541 8.886 1.00 90.06 98 LEU A N 1
ATOM 761 C CA . LEU A 1 98 ? -1.401 2.761 9.062 1.00 90.06 98 LEU A CA 1
ATOM 762 C C . LEU A 1 98 ? -2.751 2.667 8.344 1.00 90.06 98 LEU A C 1
ATOM 764 O O . LEU A 1 98 ? -3.768 3.096 8.893 1.00 90.06 98 LEU A O 1
ATOM 768 N N . CYS A 1 99 ? -2.777 2.050 7.163 1.00 90.19 99 CYS A N 1
ATOM 769 C CA . CYS A 1 99 ? -4.008 1.752 6.435 1.00 90.19 99 CYS A CA 1
ATOM 770 C C . CYS A 1 99 ? -4.927 0.818 7.241 1.00 90.19 99 CYS A C 1
ATOM 772 O O . CYS A 1 99 ? -6.117 1.098 7.382 1.00 90.19 99 CYS A O 1
ATOM 774 N N . GLN A 1 100 ? -4.375 -0.235 7.852 1.00 88.81 100 GLN A N 1
ATOM 775 C CA . GLN A 1 100 ? -5.133 -1.157 8.706 1.00 88.81 100 GLN A CA 1
ATOM 776 C C . GLN A 1 100 ? -5.693 -0.476 9.964 1.00 88.81 100 GLN A C 1
ATOM 778 O O . GLN A 1 100 ? -6.866 -0.657 10.292 1.00 88.81 100 GLN A O 1
ATOM 783 N N . ILE A 1 101 ? -4.895 0.360 10.637 1.00 88.56 101 ILE A N 1
ATOM 784 C CA . ILE A 1 101 ? -5.352 1.147 11.794 1.00 88.56 101 ILE A CA 1
ATOM 785 C C . ILE A 1 101 ? -6.473 2.103 11.379 1.00 88.56 101 ILE A C 1
ATOM 787 O O . ILE A 1 101 ? -7.464 2.245 12.097 1.00 88.56 101 ILE A O 1
ATOM 791 N N . HIS A 1 102 ? -6.339 2.766 10.230 1.00 89.31 102 HIS A N 1
ATOM 792 C CA . HIS A 1 102 ? -7.378 3.650 9.717 1.00 89.31 102 HIS A CA 1
ATOM 793 C C . HIS A 1 102 ? -8.679 2.888 9.445 1.00 89.31 102 HIS A C 1
ATOM 795 O O . HIS A 1 102 ? -9.733 3.330 9.900 1.00 89.31 102 HIS A O 1
ATOM 801 N N . GLN A 1 103 ? -8.612 1.733 8.780 1.00 88.31 103 GLN A N 1
ATOM 802 C CA . GLN A 1 103 ? -9.794 0.910 8.529 1.00 88.31 103 GLN A CA 1
ATOM 803 C C . GLN A 1 103 ? -10.458 0.476 9.839 1.00 88.31 103 GLN A C 1
ATOM 805 O O . GLN A 1 103 ? -11.644 0.720 10.033 1.00 88.31 103 GLN A O 1
ATOM 810 N N . TYR A 1 104 ? -9.674 -0.016 10.801 1.00 88.88 104 TYR A N 1
ATOM 811 C CA . TYR A 1 104 ? -10.179 -0.389 12.122 1.00 88.88 104 TYR A CA 1
ATOM 812 C C . TYR A 1 104 ? -10.945 0.751 12.809 1.00 88.88 104 TYR A C 1
ATOM 814 O O . TYR A 1 104 ? -11.969 0.529 13.453 1.00 88.88 104 TYR A O 1
ATOM 822 N N . ARG A 1 105 ? -10.485 1.999 12.665 1.00 89.44 105 ARG A N 1
ATOM 823 C CA . ARG A 1 105 ? -11.193 3.168 13.213 1.00 89.44 105 ARG A CA 1
ATOM 824 C C . ARG A 1 105 ? -12.553 3.379 12.579 1.00 89.44 105 ARG A C 1
ATOM 826 O O . ARG A 1 105 ? -13.484 3.759 13.291 1.00 89.44 105 ARG A O 1
ATOM 833 N N . LEU A 1 106 ? -12.645 3.201 11.265 1.00 88.88 106 LEU A N 1
ATOM 834 C CA . LEU A 1 106 ? -13.905 3.313 10.544 1.00 88.88 106 LEU A CA 1
ATOM 835 C C . LEU A 1 106 ? -14.857 2.196 10.971 1.00 88.88 106 LEU A C 1
ATOM 837 O O . LEU A 1 106 ? -15.983 2.503 11.357 1.00 88.88 106 LEU A O 1
ATOM 841 N N . ASP A 1 107 ? -14.368 0.958 11.043 1.00 89.50 107 ASP A N 1
ATOM 842 C CA . ASP A 1 107 ? -15.154 -0.209 11.454 1.00 89.50 107 ASP A CA 1
ATOM 843 C C . ASP A 1 107 ? -15.705 -0.034 12.879 1.00 89.50 107 ASP A C 1
ATOM 845 O O . ASP A 1 107 ? -16.896 -0.203 13.123 1.00 89.50 107 ASP A O 1
ATOM 849 N N . MET A 1 108 ? -14.885 0.416 13.840 1.00 90.81 108 MET A N 1
ATOM 850 C CA . MET A 1 108 ? -15.357 0.695 15.209 1.00 90.81 108 MET A CA 1
ATOM 851 C C . MET A 1 108 ? -16.424 1.793 15.259 1.00 90.81 108 MET A C 1
ATOM 853 O O . MET A 1 108 ? -17.307 1.773 16.126 1.00 90.81 108 MET A O 1
ATOM 857 N N . ARG A 1 109 ? -16.367 2.752 14.335 1.00 91.00 109 ARG A N 1
ATOM 858 C CA . ARG A 1 109 ? -17.362 3.816 14.243 1.00 91.00 109 ARG A CA 1
ATOM 859 C C . ARG A 1 109 ? -18.665 3.314 13.638 1.00 91.00 109 ARG A C 1
ATOM 861 O O . ARG A 1 109 ? -19.722 3.669 14.154 1.00 91.00 109 ARG A O 1
ATOM 868 N N . GLU A 1 110 ? -18.589 2.512 12.585 1.00 90.88 110 GLU A N 1
ATOM 869 C CA . GLU A 1 110 ? -19.749 1.967 11.881 1.00 90.88 110 GLU A CA 1
ATOM 870 C C . GLU A 1 110 ? -20.449 0.872 12.694 1.00 90.88 110 GLU A C 1
ATOM 872 O O . GLU A 1 110 ? -21.657 0.940 12.914 1.00 90.88 110 GLU A O 1
ATOM 877 N N . GLU A 1 1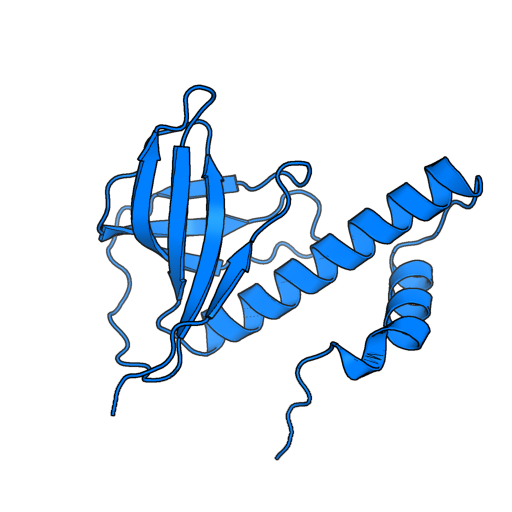11 ? -19.694 -0.093 13.213 1.00 91.94 111 GLU A N 1
ATOM 878 C CA . GLU A 1 111 ? -20.240 -1.271 13.890 1.00 91.94 111 GLU A CA 1
ATOM 879 C C . GLU A 1 111 ? -20.617 -1.003 15.352 1.00 91.94 111 GLU A C 1
ATOM 881 O O . GLU A 1 111 ? -21.575 -1.580 15.867 1.00 91.94 111 GLU A O 1
ATOM 886 N N . GLN A 1 112 ? -19.856 -0.150 16.049 1.00 90.19 112 GLN A N 1
ATOM 887 C CA . GLN A 1 112 ? -19.994 0.051 17.501 1.00 90.19 112 GLN A CA 1
ATOM 888 C C . GLN A 1 112 ? -20.370 1.486 17.884 1.00 90.19 112 GLN A C 1
ATOM 890 O O . GLN A 1 112 ? -20.546 1.776 19.069 1.00 90.19 112 GLN A O 1
ATOM 895 N N . GLY A 1 113 ? -20.462 2.409 16.920 1.00 90.75 113 GLY A N 1
ATOM 896 C CA . GLY A 1 113 ? -20.717 3.828 17.190 1.00 90.75 113 GLY A CA 1
ATOM 897 C C . GLY A 1 113 ? -19.579 4.533 17.939 1.00 90.75 113 GLY A C 1
ATOM 898 O O . GLY A 1 113 ? -19.759 5.650 18.429 1.00 90.75 113 GLY A O 1
ATOM 899 N N . ARG A 1 114 ? -18.403 3.901 18.063 1.00 90.31 114 ARG A N 1
ATOM 900 C CA . ARG A 1 114 ? -17.255 4.432 18.810 1.00 90.31 114 ARG A CA 1
ATOM 901 C C . ARG A 1 114 ? -16.385 5.268 17.881 1.00 90.31 114 ARG A C 1
ATOM 903 O O . ARG A 1 114 ? -15.852 4.769 16.901 1.00 90.31 114 ARG A O 1
ATOM 910 N N . THR A 1 115 ? -16.197 6.545 18.200 1.00 88.44 115 THR A N 1
ATOM 911 C CA . THR A 1 115 ? -15.250 7.396 17.463 1.00 88.44 115 THR A CA 1
ATOM 912 C C . THR A 1 115 ? -13.906 7.385 18.184 1.00 88.44 115 THR A C 1
ATOM 914 O O . THR A 1 115 ? -13.803 7.917 19.285 1.00 88.44 115 THR A O 1
ATOM 917 N N . LEU A 1 116 ? -12.893 6.770 17.570 1.00 87.69 116 LEU A N 1
ATOM 918 C CA . LEU A 1 116 ? -11.537 6.681 18.117 1.00 87.69 116 LEU A CA 1
ATOM 919 C C . LEU A 1 116 ? -10.634 7.766 17.523 1.00 87.69 116 LEU A C 1
ATOM 921 O O . LEU A 1 116 ? -10.656 8.016 16.307 1.00 87.69 116 LEU A O 1
ATOM 925 N N . SER A 1 117 ? -9.801 8.382 18.362 1.00 87.19 117 SER A N 1
ATOM 926 C CA . SER A 1 117 ? -8.676 9.185 17.875 1.00 87.19 117 SER A CA 1
ATOM 927 C C . SER A 1 117 ? -7.658 8.288 17.139 1.00 87.19 117 SER A C 1
ATOM 929 O O . SER A 1 117 ? -7.718 7.061 17.279 1.00 87.19 117 SER A O 1
ATOM 931 N N . PRO A 1 118 ? -6.755 8.848 16.308 1.00 81.19 118 PRO A N 1
ATOM 932 C CA . PRO A 1 118 ? -5.699 8.058 15.673 1.00 81.19 118 PRO A CA 1
ATOM 933 C C . PRO A 1 118 ? -4.857 7.298 16.704 1.00 81.19 118 PRO A C 1
ATOM 935 O O . PRO A 1 118 ? -4.613 6.107 16.527 1.00 81.19 118 PRO A O 1
ATOM 938 N N . ASP A 1 119 ? -4.506 7.963 17.805 1.00 84.94 119 ASP A N 1
ATOM 939 C CA . ASP A 1 119 ? -3.664 7.407 18.863 1.00 84.94 119 ASP A CA 1
ATOM 940 C C . ASP A 1 119 ? -4.380 6.304 19.651 1.00 84.94 119 ASP A C 1
ATOM 942 O O . ASP A 1 119 ? -3.800 5.243 19.881 1.00 84.94 119 ASP A O 1
ATOM 946 N N . ASP A 1 120 ? -5.656 6.499 20.008 1.00 87.12 120 ASP A N 1
ATOM 947 C CA . ASP A 1 120 ? -6.437 5.473 20.718 1.00 87.12 120 ASP A CA 1
ATOM 948 C C . ASP A 1 120 ? -6.583 4.210 19.871 1.00 87.12 120 ASP A C 1
ATOM 950 O O . ASP A 1 120 ? -6.458 3.088 20.359 1.00 87.12 120 ASP A O 1
ATOM 954 N N . ALA A 1 121 ? -6.821 4.388 18.575 1.00 86.25 121 ALA A N 1
ATOM 955 C CA . ALA A 1 121 ? -6.954 3.273 17.662 1.00 86.25 121 ALA A CA 1
ATOM 956 C C . ALA A 1 121 ? -5.635 2.561 17.403 1.00 86.25 121 ALA A C 1
ATOM 958 O O . ALA A 1 121 ? -5.625 1.336 17.349 1.00 86.25 121 ALA A O 1
ATOM 959 N N . A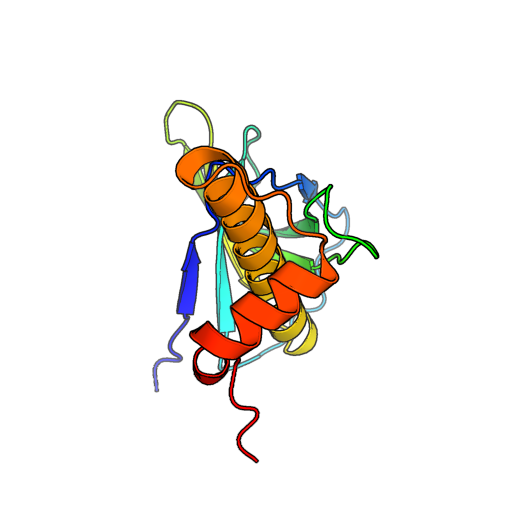LA A 1 122 ? -4.532 3.301 17.276 1.00 83.31 122 ALA A N 1
ATOM 960 C CA . ALA A 1 122 ? -3.205 2.712 17.191 1.00 83.31 122 ALA A CA 1
ATOM 961 C C . ALA A 1 122 ? -2.890 1.913 18.462 1.00 83.31 122 ALA A C 1
ATOM 963 O O . ALA A 1 122 ? -2.402 0.792 18.368 1.00 83.31 122 ALA A O 1
ATOM 964 N N . MET A 1 123 ? -3.231 2.433 19.644 1.00 84.06 123 MET A N 1
ATOM 965 C CA . MET A 1 123 ? -3.043 1.735 20.917 1.00 84.06 123 MET A CA 1
ATOM 966 C C . MET A 1 123 ? -3.872 0.447 20.989 1.00 84.06 123 MET A C 1
ATOM 968 O O . MET A 1 123 ? -3.335 -0.610 21.320 1.00 84.06 123 MET A O 1
ATOM 972 N N . GLU A 1 124 ? -5.163 0.505 20.648 1.00 86.81 124 GLU A N 1
ATOM 973 C CA . GLU A 1 124 ? -6.021 -0.685 20.591 1.00 86.81 124 GLU A CA 1
ATOM 974 C C . GLU A 1 124 ? -5.525 -1.694 19.547 1.00 86.81 124 GLU A C 1
ATOM 976 O O . GLU A 1 124 ? -5.508 -2.898 19.812 1.00 86.81 124 GLU A O 1
ATOM 981 N N . TRP A 1 125 ? -5.091 -1.213 18.380 1.00 84.19 125 TRP A N 1
ATOM 982 C CA . TRP A 1 125 ? -4.535 -2.038 17.313 1.00 84.19 125 TRP A CA 1
ATOM 983 C C . TRP A 1 125 ? -3.256 -2.736 17.766 1.00 84.19 125 TRP A C 1
ATOM 985 O O . TRP A 1 125 ? -3.159 -3.951 17.648 1.00 84.19 125 TRP A O 1
ATOM 995 N N . ILE A 1 126 ? -2.311 -2.012 18.369 1.00 80.81 126 ILE A N 1
ATOM 996 C CA . ILE A 1 126 ? -1.080 -2.582 18.930 1.00 80.81 126 ILE A CA 1
ATOM 997 C C . ILE A 1 126 ? -1.419 -3.618 20.003 1.00 80.81 126 ILE A C 1
ATOM 999 O O . ILE A 1 126 ? -0.894 -4.723 19.966 1.00 80.81 126 ILE A O 1
ATOM 1003 N N . GLN A 1 127 ? -2.332 -3.333 20.931 1.00 79.75 127 GLN A N 1
ATOM 1004 C CA . GLN A 1 127 ? -2.701 -4.304 21.969 1.00 79.75 127 GLN A CA 1
ATOM 1005 C C . GLN A 1 127 ? -3.289 -5.602 21.397 1.00 79.75 127 GLN A C 1
ATOM 1007 O O . GLN A 1 127 ? -3.052 -6.676 21.949 1.00 79.75 127 GLN A O 1
ATOM 1012 N N . ARG A 1 128 ? -4.045 -5.516 20.297 1.00 75.75 128 ARG A N 1
ATOM 1013 C CA . ARG A 1 128 ? -4.687 -6.675 19.655 1.00 75.75 128 ARG A CA 1
ATOM 1014 C C . ARG A 1 128 ? -3.780 -7.398 18.662 1.00 75.75 128 ARG A C 1
ATOM 1016 O O . ARG A 1 128 ? -3.892 -8.611 18.511 1.00 75.75 128 ARG A O 1
ATOM 1023 N N . TYR A 1 129 ? -2.889 -6.663 18.006 1.00 70.69 129 TYR A N 1
ATOM 1024 C CA . TYR A 1 129 ? -2.152 -7.102 16.824 1.00 70.69 129 TYR A CA 1
ATOM 1025 C C . TYR A 1 129 ? -0.643 -6.843 16.917 1.00 70.69 129 TYR A C 1
ATOM 1027 O O . TYR A 1 129 ? 0.040 -6.926 15.904 1.00 70.69 129 TYR A O 1
ATOM 1035 N N . ALA A 1 130 ? -0.082 -6.600 18.109 1.00 63.66 130 ALA A N 1
ATOM 1036 C CA . ALA A 1 130 ? 1.367 -6.446 18.326 1.00 63.66 130 ALA A CA 1
ATOM 1037 C C . ALA A 1 130 ? 2.188 -7.576 17.678 1.00 63.66 130 ALA A C 1
ATOM 1039 O O . ALA A 1 130 ? 3.283 -7.342 17.181 1.00 63.66 130 ALA A O 1
ATOM 1040 N N . ALA A 1 131 ? 1.642 -8.794 17.637 1.00 62.62 131 ALA A N 1
ATOM 1041 C CA . ALA A 1 131 ? 2.273 -9.950 17.001 1.00 62.62 131 ALA A CA 1
ATOM 1042 C C . ALA A 1 131 ? 2.313 -9.896 15.456 1.00 62.62 131 ALA A C 1
ATOM 1044 O O . ALA A 1 131 ? 3.013 -10.703 14.850 1.00 62.62 131 ALA A O 1
ATOM 1045 N N . LEU A 1 132 ? 1.553 -8.995 14.820 1.00 56.84 132 LEU A N 1
ATOM 1046 C CA . LEU A 1 132 ? 1.535 -8.763 13.369 1.00 56.84 132 LEU A CA 1
ATOM 1047 C C . LEU A 1 132 ? 2.523 -7.680 12.924 1.00 56.84 132 LEU A C 1
ATOM 1049 O O . LEU A 1 132 ? 2.779 -7.555 11.724 1.00 56.84 132 LEU A O 1
ATOM 1053 N N . PHE A 1 133 ? 3.102 -6.922 13.862 1.00 58.25 133 PHE A N 1
ATOM 1054 C CA . PHE A 1 133 ? 4.247 -6.085 13.531 1.00 58.25 133 PHE A CA 1
ATOM 1055 C C . PHE A 1 133 ? 5.387 -7.000 13.078 1.00 58.25 133 PHE A C 1
ATOM 1057 O O . PHE A 1 133 ? 5.553 -8.086 13.645 1.00 58.25 133 PHE A O 1
ATOM 1064 N N . PRO A 1 134 ? 6.175 -6.600 12.064 1.00 54.03 134 PRO A N 1
ATOM 1065 C CA . PRO A 1 134 ? 7.426 -7.280 11.788 1.00 54.03 134 PRO A CA 1
ATOM 1066 C C . PRO A 1 134 ? 8.203 -7.289 13.101 1.00 54.03 134 PRO A C 1
ATOM 1068 O O . PRO A 1 134 ? 8.555 -6.236 13.628 1.00 54.03 134 PRO A O 1
ATOM 1071 N N . ASN A 1 135 ? 8.371 -8.470 13.691 1.00 47.59 135 ASN A N 1
ATOM 1072 C CA . ASN A 1 135 ? 9.287 -8.607 14.799 1.00 47.59 135 ASN A CA 1
ATOM 1073 C C . ASN A 1 135 ? 10.651 -8.355 14.163 1.00 47.59 135 ASN A C 1
ATOM 1075 O O . ASN A 1 135 ? 11.117 -9.201 13.394 1.00 47.59 135 ASN A O 1
ATOM 1079 N N . ASP A 1 136 ? 11.239 -7.187 14.414 1.00 47.38 136 ASP A N 1
ATOM 1080 C CA . ASP A 1 136 ? 12.645 -6.908 14.129 1.00 47.38 136 ASP A CA 1
ATOM 1081 C C . ASP A 1 136 ? 13.471 -7.813 15.053 1.00 47.38 136 ASP A C 1
ATOM 1083 O O . ASP A 1 136 ? 14.016 -7.419 16.083 1.00 47.38 136 ASP A O 1
ATOM 1087 N N . GLY A 1 137 ? 13.440 -9.105 14.742 1.00 37.81 137 GLY A N 1
ATOM 1088 C CA . GLY A 1 137 ? 14.127 -10.149 15.458 1.00 37.81 137 GLY A CA 1
ATOM 1089 C C . GLY A 1 137 ? 15.581 -10.159 15.033 1.00 37.81 137 GLY A C 1
ATOM 1090 O O . GLY A 1 137 ? 15.918 -10.949 14.161 1.00 37.81 137 GLY A O 1
ATOM 1091 N N . VAL A 1 138 ? 16.372 -9.325 15.719 1.00 37.34 138 VAL A N 1
ATOM 1092 C CA . VAL A 1 138 ? 17.835 -9.403 15.933 1.00 37.34 138 VAL A CA 1
ATOM 1093 C C . VAL A 1 138 ? 18.728 -9.294 14.696 1.00 37.34 138 VAL A C 1
ATOM 1095 O O . VAL A 1 138 ? 18.729 -10.206 13.844 1.00 37.34 138 VAL A O 1
#

Radius of gyration: 16.14 Å; chains: 1; bounding box: 41×34×40 Å

Foldseek 3Di:
DQQDEAEDEDDQPFDKDKDFDPDQDDAAQDSHKYKYKYWDQDDDDFQTKIWMWGVPDPPTQIAIWGFNDWDDPPNGIITITMDRDPVNVLSVLVRSVLVVLVVQQVCCCVVVVDHDDSVRSVVVCCVVCVVVPPPPPD

Sequence (138 aa):
MSSLQVYIRHPEEIPIELEQLSRPLPTSHSTQGLGLICHSHNMIIEGSAVELRVPFVEPSITVSGIVNWCRNTGPGFELGIDFDNPDATMRMRMLEQLCQIHQYRLDMREEQGRTLSPDDAAMEWIQRYAALFPNDGV

Organism: NCBI:txid2781979